Protein AF-A0A2S5W4U8-F1 (afdb_monomer)

Secondary structure (DSSP, 8-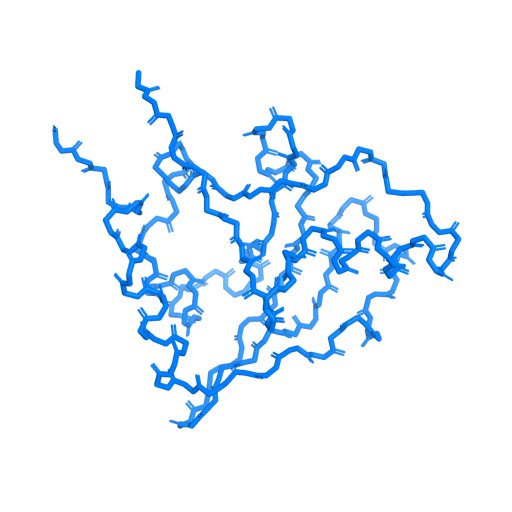state):
--PPPB--EETTEEHHHHHHHHHHHTT----S-EE-B-HHHHT---HHHHHSS-STTTT-EEEEEETTS-TTTS-EEEEEEE-SSEEEEEEEE-TT-TT---TTT--EEEEHHHHHHHHHHHGGGTS---

Structure (mmCIF, N/CA/C/O backbone):
data_AF-A0A2S5W4U8-F1
#
_entry.id   AF-A0A2S5W4U8-F1
#
loop_
_atom_site.group_PDB
_atom_site.id
_atom_site.type_symbol
_atom_site.label_atom_id
_atom_site.label_alt_id
_atom_site.label_comp_id
_atom_site.label_asym_id
_atom_site.label_entity_id
_atom_site.label_seq_id
_atom_site.pdbx_PDB_ins_code
_atom_site.Cartn_x
_atom_site.Cartn_y
_atom_site.Cartn_z
_atom_site.occupancy
_atom_site.B_iso_or_equiv
_atom_site.auth_seq_id
_atom_site.auth_comp_id
_atom_site.auth_asym_id
_atom_site.auth_atom_id
_atom_site.pdbx_PDB_model_num
ATOM 1 N N . MET A 1 1 ? 16.737 2.309 17.781 1.00 49.84 1 MET A N 1
ATOM 2 C CA . MET A 1 1 ? 15.306 2.083 17.493 1.00 49.84 1 MET A CA 1
ATOM 3 C C . MET A 1 1 ? 15.234 0.954 16.488 1.00 49.84 1 MET A C 1
ATOM 5 O O . MET A 1 1 ? 15.846 1.089 15.439 1.00 49.84 1 MET A O 1
ATOM 9 N N . ASN A 1 2 ? 14.569 -0.153 16.816 1.00 59.00 2 ASN A N 1
ATOM 10 C CA . ASN A 1 2 ? 14.270 -1.182 15.821 1.00 59.00 2 ASN A CA 1
ATOM 11 C C . ASN A 1 2 ? 13.067 -0.676 15.025 1.00 59.00 2 ASN A C 1
ATOM 13 O O . ASN A 1 2 ? 11.978 -0.559 15.584 1.00 59.00 2 ASN A O 1
ATOM 17 N N . ALA A 1 3 ? 13.284 -0.276 13.773 1.00 74.62 3 ALA A N 1
ATOM 18 C CA . ALA A 1 3 ? 12.191 0.100 12.888 1.00 74.62 3 ALA A CA 1
ATOM 19 C C . ALA A 1 3 ? 11.415 -1.169 12.511 1.00 74.62 3 ALA A C 1
ATOM 21 O O . ALA A 1 3 ? 12.024 -2.169 12.13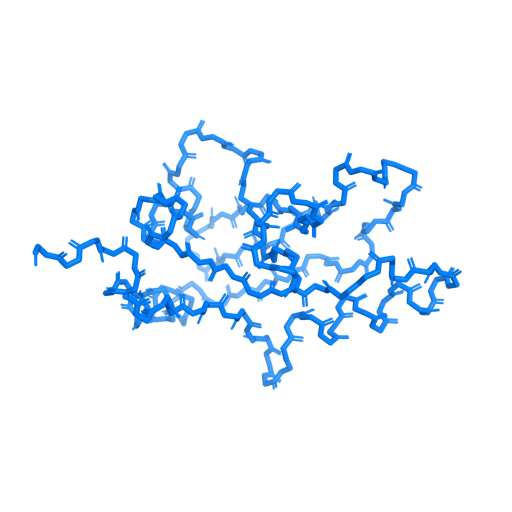7 1.00 74.62 3 ALA A O 1
ATOM 22 N N . MET A 1 4 ? 10.090 -1.134 12.654 1.00 87.88 4 MET A N 1
ATOM 23 C CA . MET A 1 4 ? 9.218 -2.240 12.261 1.00 87.88 4 MET A CA 1
ATOM 24 C C . MET A 1 4 ? 8.718 -1.998 10.842 1.00 87.88 4 MET A C 1
ATOM 26 O O . MET A 1 4 ? 8.202 -0.920 10.539 1.00 87.88 4 MET A O 1
ATOM 30 N N . GLU A 1 5 ? 8.890 -3.004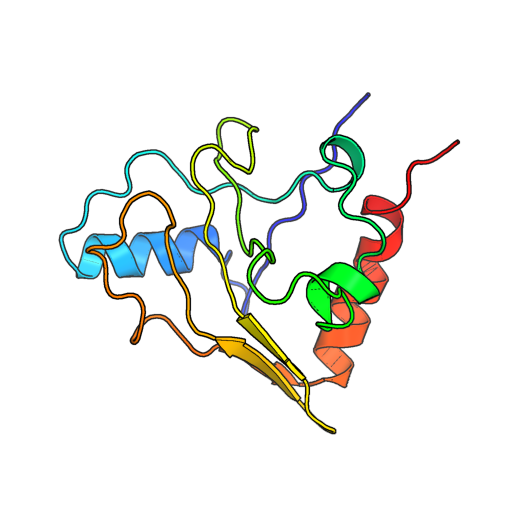 9.996 1.00 92.25 5 GLU A N 1
ATOM 31 C CA . GLU A 1 5 ? 8.415 -3.010 8.619 1.00 92.25 5 GLU A CA 1
ATOM 32 C C . GLU A 1 5 ? 7.000 -3.598 8.551 1.00 92.25 5 GLU A C 1
ATOM 34 O O . GLU A 1 5 ? 6.702 -4.613 9.184 1.0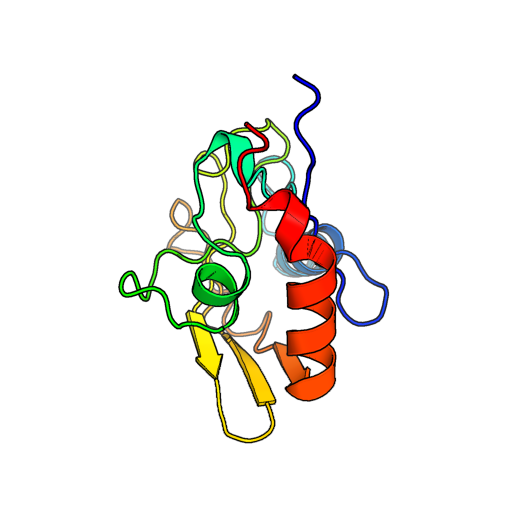0 92.25 5 GLU A O 1
ATOM 39 N N . VAL A 1 6 ? 6.128 -2.969 7.767 1.00 94.38 6 VAL A N 1
ATOM 40 C CA . VAL A 1 6 ? 4.780 -3.453 7.462 1.00 94.38 6 VAL A CA 1
ATOM 41 C C . VAL A 1 6 ? 4.728 -3.844 5.993 1.00 94.38 6 VAL A C 1
ATOM 43 O O . VAL A 1 6 ? 4.788 -2.984 5.114 1.00 94.38 6 VAL A O 1
ATOM 46 N N . LEU A 1 7 ? 4.589 -5.142 5.731 1.00 95.75 7 LEU A N 1
ATOM 47 C CA . LEU A 1 7 ? 4.506 -5.703 4.386 1.00 95.75 7 LEU A CA 1
ATOM 48 C C . LEU A 1 7 ? 3.104 -6.281 4.133 1.00 95.75 7 LEU A C 1
ATOM 50 O O . LEU A 1 7 ? 2.721 -7.239 4.808 1.00 95.75 7 LEU A O 1
ATOM 54 N N . PRO A 1 8 ? 2.336 -5.747 3.165 1.00 96.56 8 PRO A N 1
ATOM 55 C CA . PRO A 1 8 ? 1.048 -6.321 2.801 1.00 96.56 8 PRO A CA 1
ATOM 56 C C . PRO A 1 8 ? 1.155 -7.741 2.243 1.00 96.56 8 PRO A C 1
ATOM 58 O O . PRO A 1 8 ? 2.019 -8.041 1.414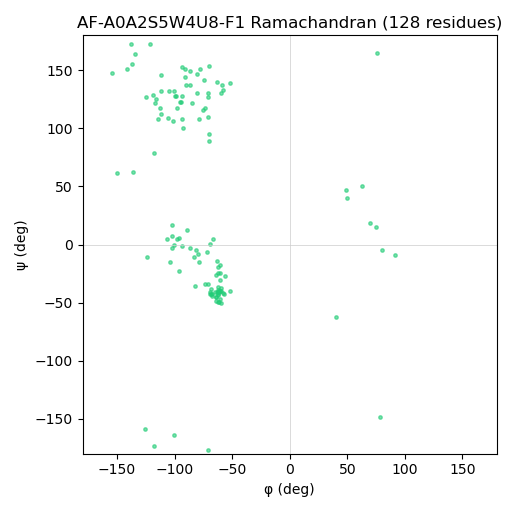 1.00 96.56 8 PRO A O 1
ATOM 61 N N . VAL A 1 9 ? 0.212 -8.591 2.647 1.00 97.75 9 VAL A N 1
ATOM 62 C CA . VAL A 1 9 ? 0.042 -9.960 2.152 1.00 97.75 9 VAL A CA 1
ATOM 63 C C . VAL A 1 9 ? -1.389 -10.112 1.644 1.00 97.75 9 VAL A C 1
ATOM 65 O O . VAL A 1 9 ? -2.334 -9.818 2.371 1.00 97.75 9 VAL A O 1
ATOM 68 N N . ILE A 1 10 ? -1.544 -10.574 0.404 1.00 97.50 10 ILE A N 1
ATOM 69 C CA . ILE A 1 10 ? -2.834 -10.817 -0.252 1.00 97.50 10 ILE A CA 1
ATOM 70 C C . ILE A 1 10 ? -2.919 -12.310 -0.553 1.00 97.50 10 ILE A C 1
ATOM 72 O O . ILE A 1 10 ? -2.034 -12.854 -1.209 1.00 97.50 10 ILE A O 1
ATOM 76 N N . ASP A 1 11 ? -3.944 -12.981 -0.025 1.00 96.31 11 ASP A N 1
ATOM 77 C CA . ASP A 1 11 ? -4.164 -14.426 -0.194 1.00 96.31 11 ASP A CA 1
ATOM 78 C C . ASP A 1 11 ? -2.914 -15.280 0.104 1.00 96.31 11 ASP A C 1
ATOM 80 O O . ASP A 1 11 ? -2.578 -16.231 -0.600 1.00 96.31 11 ASP A O 1
ATOM 84 N N . GLY A 1 12 ? -2.176 -14.902 1.153 1.00 96.94 12 GLY A N 1
ATOM 85 C CA . GLY A 1 12 ? -0.938 -15.569 1.576 1.00 96.94 12 GLY A CA 1
ATOM 86 C C . GLY A 1 12 ? 0.314 -15.196 0.772 1.00 96.94 12 GLY A C 1
ATOM 87 O O . GLY A 1 12 ? 1.411 -15.607 1.144 1.00 96.94 12 GLY A O 1
ATOM 88 N N . SER A 1 13 ? 0.184 -14.389 -0.283 1.00 97.88 13 SER A N 1
ATOM 89 C CA . SER A 1 13 ? 1.303 -13.917 -1.102 1.00 97.88 13 SER A CA 1
ATOM 90 C C . SER A 1 13 ? 1.718 -12.492 -0.717 1.00 97.88 13 SER A C 1
ATOM 92 O O . SER A 1 13 ? 0.872 -11.596 -0.706 1.00 97.88 13 SER A O 1
ATOM 94 N N . PRO A 1 14 ? 3.005 -12.231 -0.425 1.00 97.38 14 PRO A N 1
ATOM 95 C CA . PRO A 1 14 ? 3.490 -10.870 -0.222 1.00 97.38 14 PRO A CA 1
ATOM 96 C C . PRO A 1 14 ? 3.251 -10.011 -1.464 1.00 97.38 14 PRO A C 1
ATOM 98 O O . PRO A 1 14 ? 3.530 -10.445 -2.585 1.00 97.38 14 PRO A O 1
ATOM 101 N N . LEU A 1 15 ? 2.794 -8.771 -1.282 1.00 96.88 15 LEU A N 1
ATOM 102 C CA . LEU A 1 15 ? 2.533 -7.871 -2.408 1.00 96.88 15 LEU A CA 1
ATOM 103 C C . LEU A 1 15 ? 3.800 -7.600 -3.238 1.00 96.88 15 LEU A C 1
ATOM 105 O O . LEU A 1 15 ? 3.704 -7.453 -4.454 1.00 96.88 15 LEU A O 1
ATOM 109 N N . THR A 1 16 ? 4.982 -7.613 -2.611 1.00 95.94 16 THR A N 1
ATOM 110 C CA . THR A 1 16 ? 6.288 -7.517 -3.289 1.00 95.94 16 THR A CA 1
ATOM 111 C C . THR A 1 16 ? 6.481 -8.626 -4.323 1.00 95.94 16 THR A C 1
ATOM 113 O O . THR A 1 16 ? 6.910 -8.357 -5.444 1.00 95.94 16 THR A O 1
ATOM 116 N N . ALA A 1 17 ? 6.105 -9.864 -3.994 1.00 95.56 17 ALA A N 1
ATOM 117 C CA . ALA A 1 17 ? 6.181 -10.992 -4.917 1.00 95.56 17 ALA A CA 1
ATOM 118 C C . ALA A 1 17 ? 5.163 -10.859 -6.060 1.00 95.56 17 ALA A C 1
ATOM 120 O O . ALA A 1 17 ? 5.503 -11.111 -7.216 1.00 95.56 17 ALA A O 1
ATOM 121 N N . LEU A 1 18 ? 3.940 -10.411 -5.751 1.00 97.12 18 LEU A N 1
ATOM 122 C CA . LEU A 1 18 ? 2.885 -10.199 -6.745 1.00 97.12 18 LEU A CA 1
ATOM 123 C C . LEU A 1 18 ? 3.290 -9.145 -7.784 1.00 97.12 18 LEU A C 1
ATOM 125 O O . LEU A 1 18 ? 3.202 -9.405 -8.985 1.00 97.12 18 LEU A O 1
ATOM 129 N N . VAL A 1 19 ? 3.768 -7.976 -7.342 1.00 95.50 19 VAL A N 1
ATOM 130 C CA . VAL A 1 19 ? 4.174 -6.905 -8.266 1.00 95.50 19 VAL A CA 1
ATOM 131 C C . VAL A 1 19 ? 5.422 -7.294 -9.056 1.00 95.50 19 VAL A C 1
ATOM 133 O O . VAL A 1 19 ? 5.469 -7.060 -10.259 1.00 95.50 19 VAL A O 1
ATOM 136 N N . THR A 1 20 ? 6.385 -7.982 -8.432 1.00 94.31 20 THR A N 1
ATOM 137 C CA . THR A 1 20 ? 7.589 -8.462 -9.129 1.00 94.31 20 THR A CA 1
ATOM 138 C C . THR A 1 20 ? 7.221 -9.425 -10.255 1.00 94.31 20 THR A C 1
ATOM 140 O O . THR A 1 20 ? 7.687 -9.270 -11.382 1.00 94.31 20 THR A O 1
ATOM 143 N N . ALA A 1 21 ? 6.344 -10.398 -9.987 1.00 95.00 21 ALA A N 1
ATOM 144 C CA . ALA A 1 21 ? 5.884 -11.336 -11.006 1.00 95.00 21 ALA A CA 1
ATOM 145 C C . ALA A 1 21 ? 5.144 -10.625 -12.153 1.00 95.00 21 ALA A C 1
ATOM 147 O O . ALA A 1 21 ? 5.352 -10.958 -13.321 1.00 95.00 21 ALA A O 1
ATOM 148 N N . PHE A 1 22 ? 4.319 -9.623 -11.832 1.00 95.62 22 PHE A N 1
ATOM 149 C CA . PHE A 1 22 ? 3.620 -8.813 -12.828 1.00 95.62 22 PHE A CA 1
ATOM 150 C C . PHE A 1 22 ? 4.585 -8.031 -13.731 1.00 95.62 22 PHE A C 1
ATOM 152 O O . PHE A 1 22 ? 4.462 -8.090 -14.956 1.00 95.62 22 PHE A O 1
ATOM 159 N N . GLU A 1 23 ? 5.559 -7.328 -13.149 1.00 94.62 23 GLU A N 1
ATOM 160 C CA . GLU A 1 23 ? 6.535 -6.535 -13.903 1.00 94.62 23 GLU A CA 1
ATOM 161 C C . GLU A 1 23 ? 7.423 -7.414 -14.789 1.00 94.62 23 GLU A C 1
ATOM 163 O O . GLU A 1 23 ? 7.571 -7.139 -15.981 1.00 94.62 23 GLU A O 1
ATOM 168 N N . VAL A 1 24 ? 7.932 -8.525 -14.250 1.00 94.00 24 VAL A N 1
ATOM 169 C CA . VAL A 1 24 ? 8.727 -9.493 -15.021 1.00 94.00 24 VAL A CA 1
ATOM 170 C C . VAL A 1 24 ? 7.906 -10.086 -16.167 1.00 94.00 24 VAL A C 1
ATOM 172 O O . VAL A 1 24 ? 8.403 -10.190 -17.288 1.00 94.00 24 VAL A O 1
ATOM 175 N N . GLY A 1 25 ? 6.630 -10.411 -15.934 1.00 95.50 25 GLY A N 1
ATOM 176 C CA . GLY A 1 25 ? 5.717 -10.897 -16.974 1.00 95.50 25 GLY A CA 1
ATOM 177 C C . GLY A 1 25 ? 5.468 -9.890 -18.104 1.00 95.50 25 GLY A C 1
ATOM 178 O O . GLY A 1 25 ? 5.163 -10.285 -19.228 1.00 95.50 25 GLY A O 1
ATOM 179 N N . ARG A 1 26 ? 5.647 -8.591 -17.837 1.00 94.38 26 ARG A N 1
ATOM 180 C CA . ARG A 1 26 ? 5.598 -7.501 -18.828 1.00 94.38 26 ARG A CA 1
ATOM 181 C C . ARG A 1 26 ? 6.947 -7.255 -19.519 1.00 94.38 26 ARG A C 1
ATOM 183 O O . ARG A 1 26 ? 7.024 -6.399 -20.399 1.00 94.38 26 ARG A O 1
ATOM 190 N N . GLY A 1 27 ? 8.003 -7.974 -19.132 1.00 93.81 27 GLY A N 1
ATOM 191 C CA . GLY A 1 27 ? 9.375 -7.718 -19.573 1.00 93.81 27 GLY A CA 1
ATOM 192 C C . GLY A 1 27 ? 9.960 -6.427 -18.996 1.00 93.81 27 GLY A C 1
ATOM 193 O O . GLY A 1 27 ? 10.915 -5.881 -19.548 1.00 93.81 27 GLY A O 1
ATOM 194 N N . TRP A 1 28 ? 9.372 -5.902 -17.919 1.00 91.88 28 TRP A N 1
ATOM 195 C CA . TRP A 1 28 ? 9.892 -4.735 -17.226 1.00 91.88 28 TRP A CA 1
ATOM 196 C C . TRP A 1 28 ? 10.923 -5.157 -16.195 1.00 91.88 28 TRP A C 1
ATOM 198 O O . TRP A 1 28 ? 10.728 -6.116 -15.456 1.00 91.88 28 TRP A O 1
ATOM 208 N N . ASP A 1 29 ? 12.009 -4.398 -16.137 1.00 83.00 29 ASP A N 1
ATOM 209 C CA . ASP A 1 29 ? 13.020 -4.553 -15.101 1.00 83.00 29 ASP A CA 1
ATOM 210 C C . ASP A 1 29 ? 12.486 -4.011 -13.760 1.00 83.00 29 ASP A C 1
ATOM 212 O O . ASP A 1 29 ? 12.180 -2.810 -13.682 1.00 83.00 29 ASP A O 1
ATOM 216 N N . PRO A 1 30 ? 12.340 -4.835 -12.712 1.00 67.69 30 PRO A N 1
ATOM 217 C CA . PRO A 1 30 ? 12.097 -4.342 -11.364 1.00 67.69 30 PRO A CA 1
ATOM 218 C C . PRO A 1 30 ? 13.395 -3.675 -10.890 1.00 67.69 30 PRO A C 1
ATOM 220 O O . PRO A 1 30 ? 14.315 -4.320 -10.396 1.00 67.69 30 PRO A O 1
ATOM 223 N N . ALA A 1 31 ? 13.535 -2.377 -11.167 1.00 60.59 31 ALA A N 1
ATOM 224 C CA . ALA A 1 31 ? 14.745 -1.630 -10.848 1.00 60.59 31 ALA A CA 1
ATOM 225 C C . ALA A 1 31 ? 14.860 -1.466 -9.323 1.00 60.59 31 ALA A C 1
ATOM 227 O O . ALA A 1 31 ? 14.273 -0.551 -8.750 1.00 60.59 31 ALA A O 1
ATOM 228 N N . GLY A 1 32 ? 15.613 -2.372 -8.694 1.00 68.88 32 GLY A N 1
ATOM 229 C CA . GLY A 1 32 ? 15.594 -2.575 -7.244 1.00 68.88 32 GLY A CA 1
ATOM 230 C C . GLY A 1 32 ? 14.347 -3.341 -6.789 1.00 68.88 32 GLY A C 1
ATOM 231 O O . GLY A 1 32 ? 13.378 -3.495 -7.534 1.00 68.88 32 GLY A O 1
ATOM 232 N N . GLY A 1 33 ? 14.369 -3.852 -5.564 1.00 84.00 33 GLY A N 1
ATOM 233 C CA . GLY A 1 33 ? 13.228 -4.540 -4.974 1.00 84.00 33 GLY A CA 1
ATOM 234 C C . GLY A 1 33 ? 12.252 -3.596 -4.278 1.00 84.00 33 GLY A C 1
ATOM 235 O O . GLY A 1 33 ? 12.611 -2.559 -3.708 1.00 84.00 33 GLY A O 1
ATOM 236 N N . TYR A 1 34 ? 10.984 -3.991 -4.290 1.00 92.19 34 TYR A N 1
ATOM 237 C CA . TYR A 1 34 ? 9.994 -3.396 -3.407 1.00 92.19 34 TYR A CA 1
ATOM 238 C C . TYR A 1 34 ? 10.184 -3.898 -1.973 1.00 92.19 34 TYR A C 1
ATOM 240 O O . TYR A 1 34 ? 10.429 -5.083 -1.747 1.00 92.19 34 TYR A O 1
ATOM 248 N N . GLY A 1 35 ? 9.995 -2.996 -1.014 1.00 92.81 35 GLY A N 1
ATOM 249 C CA . GLY A 1 35 ? 9.975 -3.277 0.418 1.00 92.81 35 GLY A CA 1
ATOM 250 C C . GLY A 1 35 ? 8.649 -2.873 1.057 1.00 92.81 35 GLY A C 1
ATOM 251 O O . GLY A 1 35 ? 7.790 -2.246 0.430 1.00 92.81 35 GLY A O 1
ATOM 252 N N . GLY A 1 36 ? 8.472 -3.229 2.321 1.00 93.31 36 GLY A N 1
ATOM 2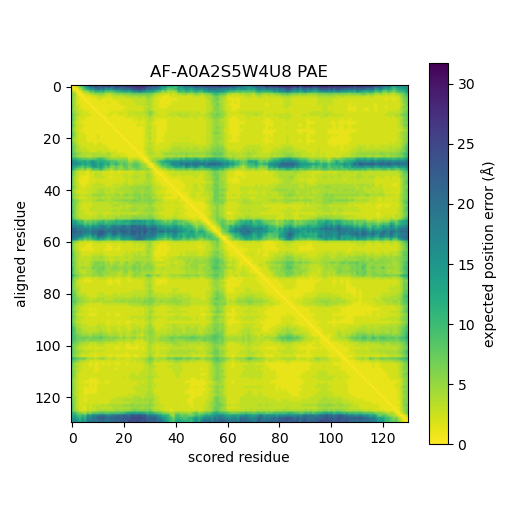53 C CA . GLY A 1 36 ? 7.360 -2.770 3.138 1.00 93.31 36 GLY A CA 1
ATOM 254 C C . GLY A 1 36 ? 7.468 -1.291 3.517 1.00 93.31 36 GLY A C 1
ATOM 255 O O . GLY A 1 36 ? 8.355 -0.547 3.094 1.00 93.31 36 GLY A O 1
ATOM 256 N N . LEU A 1 37 ? 6.507 -0.849 4.319 1.00 92.88 37 LEU A N 1
ATOM 257 C CA . LEU A 1 37 ? 6.459 0.503 4.864 1.00 92.88 37 LEU A CA 1
ATOM 258 C C . LEU A 1 37 ? 7.108 0.538 6.244 1.00 92.88 37 LEU A C 1
ATOM 260 O O . LEU A 1 37 ? 7.043 -0.438 6.985 1.00 92.88 37 LEU A O 1
ATOM 264 N N . PHE A 1 38 ? 7.641 1.696 6.630 1.00 92.12 38 PHE A N 1
ATOM 265 C CA 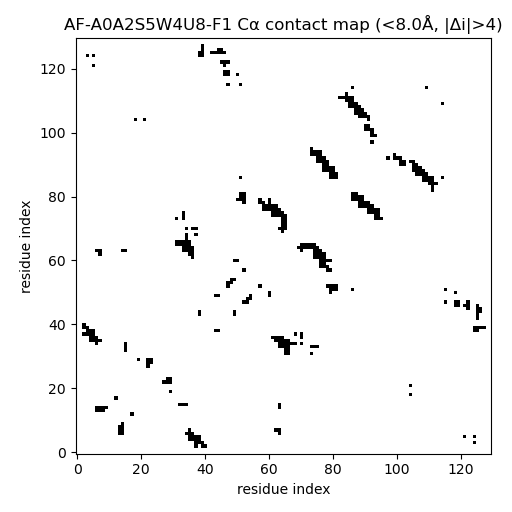. PHE A 1 38 ? 8.179 1.939 7.972 1.00 92.12 38 PHE A CA 1
ATOM 266 C C . PHE A 1 38 ? 7.382 3.066 8.650 1.00 92.12 38 PHE A C 1
ATOM 268 O O . PHE A 1 38 ? 7.826 4.219 8.666 1.00 92.12 38 PHE A O 1
ATOM 275 N N . PRO A 1 39 ? 6.181 2.784 9.194 1.00 89.62 39 PRO A N 1
ATOM 276 C CA . PRO A 1 39 ? 5.213 3.830 9.518 1.00 89.62 39 PRO A CA 1
ATOM 277 C C . PRO A 1 39 ? 5.695 4.833 10.569 1.00 89.62 39 PRO A C 1
ATOM 279 O O . PRO A 1 39 ? 5.470 6.034 10.418 1.00 89.62 39 PRO A O 1
ATOM 282 N N . THR A 1 40 ? 6.409 4.369 11.599 1.00 87.94 40 THR A N 1
ATOM 283 C CA . THR A 1 40 ? 6.970 5.239 12.647 1.00 87.94 40 THR A CA 1
ATOM 284 C C . THR A 1 40 ? 8.134 6.097 12.162 1.00 87.94 40 THR A C 1
ATOM 286 O O . THR A 1 40 ? 8.280 7.229 12.623 1.00 87.94 40 THR A O 1
ATOM 289 N N . VAL A 1 41 ? 8.949 5.586 11.232 1.00 87.88 41 VAL A N 1
ATOM 290 C CA . VAL A 1 41 ? 10.112 6.298 10.676 1.00 87.88 41 VAL A CA 1
ATOM 291 C C . VAL A 1 41 ? 9.652 7.485 9.836 1.00 87.88 41 VAL A C 1
ATOM 293 O O . VAL A 1 41 ? 10.195 8.580 9.966 1.00 87.88 41 VAL A O 1
ATOM 296 N N . PHE A 1 42 ? 8.615 7.282 9.024 1.00 86.88 42 PHE A N 1
ATOM 297 C CA . PHE A 1 42 ? 8.117 8.290 8.089 1.00 86.88 42 PHE A CA 1
ATOM 298 C C . PHE A 1 42 ? 6.876 9.045 8.579 1.00 86.88 42 PHE A C 1
ATOM 300 O O . PHE A 1 42 ? 6.395 9.939 7.887 1.00 86.88 42 PHE A O 1
ATOM 307 N N . GLY A 1 43 ? 6.367 8.720 9.771 1.00 86.94 43 GLY A N 1
ATOM 308 C CA . GLY A 1 43 ? 5.249 9.427 10.393 1.00 86.94 43 GLY A CA 1
ATOM 309 C C . GLY A 1 43 ? 3.957 9.336 9.583 1.00 86.94 43 GLY A C 1
ATOM 310 O O . GLY A 1 43 ? 3.322 10.357 9.337 1.00 86.94 43 GLY A O 1
ATOM 311 N N . LEU A 1 44 ? 3.562 8.123 9.181 1.00 86.31 44 LEU A N 1
ATOM 312 C CA . LEU A 1 44 ? 2.401 7.887 8.307 1.00 86.31 44 LEU A CA 1
ATOM 313 C C . LEU A 1 44 ? 1.027 8.176 8.949 1.00 86.31 44 LEU A C 1
ATOM 315 O O . LEU A 1 44 ? -0.001 8.017 8.294 1.00 86.31 44 LEU A O 1
ATOM 319 N N . GLY A 1 45 ? 0.992 8.617 10.208 1.00 87.00 45 GLY A N 1
ATOM 320 C CA . GLY A 1 45 ? -0.245 8.859 10.948 1.00 87.00 45 GLY A CA 1
ATOM 321 C C . GLY A 1 45 ? -0.847 7.559 11.471 1.00 87.00 45 GLY A C 1
ATOM 322 O O . GLY A 1 45 ? -0.110 6.640 11.808 1.00 87.00 45 GLY A O 1
ATOM 323 N N . SER A 1 46 ? -2.175 7.478 11.574 1.00 90.00 46 SER A N 1
ATOM 324 C CA . SER A 1 46 ? -2.848 6.251 12.011 1.00 90.00 46 SER A CA 1
ATOM 325 C C . SER A 1 46 ? -2.968 5.244 10.866 1.00 90.00 46 SER A C 1
ATOM 327 O O . SER A 1 46 ? -3.180 5.616 9.711 1.00 90.00 46 SER A O 1
ATOM 329 N N . ALA A 1 47 ? -2.896 3.951 11.195 1.00 91.19 47 ALA A N 1
ATOM 330 C CA . ALA A 1 47 ? -3.084 2.883 10.213 1.00 91.19 47 ALA A CA 1
ATOM 331 C C . ALA A 1 47 ? -4.456 2.982 9.525 1.00 91.19 47 ALA A C 1
ATOM 333 O O . ALA A 1 47 ? -4.542 2.852 8.308 1.00 91.19 47 ALA A O 1
ATOM 334 N N . ALA A 1 48 ? -5.509 3.279 10.298 1.00 90.12 48 ALA A N 1
ATOM 335 C CA . ALA A 1 48 ? -6.863 3.476 9.787 1.00 90.12 48 ALA A CA 1
ATOM 336 C C . ALA A 1 48 ? -6.928 4.622 8.770 1.00 90.12 48 ALA A C 1
ATOM 338 O O . ALA A 1 48 ? -7.379 4.407 7.648 1.00 90.12 48 ALA A O 1
ATOM 339 N N . ALA A 1 49 ? -6.391 5.801 9.105 1.00 86.81 49 ALA A N 1
ATOM 340 C CA . ALA A 1 49 ? -6.428 6.928 8.181 1.00 86.81 49 ALA A CA 1
ATOM 341 C C . ALA A 1 49 ? -5.662 6.627 6.889 1.00 86.81 49 ALA A C 1
ATOM 343 O O . ALA A 1 49 ? -6.133 6.955 5.801 1.00 86.81 49 ALA A O 1
ATOM 344 N N . TYR A 1 50 ? -4.507 5.970 7.008 1.00 88.56 50 TYR A N 1
ATOM 345 C CA . TYR A 1 50 ? -3.653 5.637 5.874 1.00 88.56 50 TYR A CA 1
ATOM 346 C C . TYR A 1 50 ? -4.290 4.605 4.929 1.00 88.56 50 TYR A C 1
ATOM 348 O O . TYR A 1 50 ? -4.262 4.785 3.713 1.00 88.56 50 TYR A O 1
ATOM 356 N N . TRP A 1 51 ? -4.886 3.543 5.476 1.00 89.94 51 TRP A N 1
ATOM 357 C CA . TRP A 1 51 ? -5.305 2.367 4.707 1.00 89.94 51 TRP A CA 1
ATOM 358 C C . TRP A 1 51 ? -6.807 2.257 4.438 1.00 89.94 51 TRP A C 1
ATOM 360 O O . TRP A 1 51 ? -7.192 1.511 3.545 1.00 89.94 51 TRP A O 1
ATOM 370 N N . LEU A 1 52 ? -7.661 3.008 5.140 1.00 86.88 52 LEU A N 1
ATOM 371 C CA . LEU A 1 52 ? -9.109 3.055 4.868 1.00 86.88 52 LEU A CA 1
ATOM 372 C C . LEU A 1 52 ? -9.519 4.242 3.984 1.00 86.88 52 LEU A C 1
ATOM 374 O O . LEU A 1 52 ? -10.707 4.451 3.737 1.00 86.88 52 LEU A O 1
ATOM 378 N N . GLY A 1 53 ? -8.544 5.005 3.477 1.00 71.62 53 GLY A N 1
ATOM 379 C CA . GLY A 1 53 ? -8.790 6.140 2.586 1.00 71.62 53 GLY A CA 1
ATOM 380 C C . GLY A 1 53 ? -9.335 7.383 3.297 1.00 71.62 53 GLY A C 1
ATOM 381 O O . GLY A 1 53 ? -9.825 8.295 2.639 1.00 71.62 53 GLY A O 1
ATOM 382 N N . GLU A 1 54 ? -9.243 7.449 4.629 1.00 73.38 54 GLU A N 1
ATOM 383 C CA . GLU A 1 54 ? -9.664 8.628 5.402 1.00 73.38 54 GLU A CA 1
ATOM 384 C C . GLU A 1 54 ? -8.607 9.747 5.370 1.00 73.38 54 GLU A C 1
ATOM 386 O O . GLU A 1 54 ? -8.855 10.868 5.821 1.00 73.38 54 GLU A O 1
ATOM 391 N N . HIS A 1 55 ? -7.417 9.471 4.826 1.00 62.69 55 HIS A N 1
ATOM 392 C CA . HIS A 1 55 ? -6.377 10.474 4.667 1.00 62.69 55 HIS A CA 1
ATOM 393 C C . HIS A 1 55 ? -6.762 11.488 3.570 1.00 62.69 55 HIS A C 1
ATOM 395 O O . HIS A 1 55 ? -6.955 11.102 2.415 1.00 62.69 55 HIS A O 1
ATOM 401 N N . PRO A 1 56 ? -6.741 12.808 3.842 1.00 51.16 56 PRO A N 1
ATOM 402 C CA . PRO A 1 56 ? -7.075 13.850 2.859 1.00 51.16 56 PRO A CA 1
ATOM 403 C C . PRO A 1 56 ? -6.077 13.964 1.692 1.00 51.16 56 PRO A C 1
ATOM 405 O O . PRO A 1 56 ? -6.179 14.871 0.873 1.00 51.16 56 PRO A O 1
ATOM 408 N N . ALA A 1 57 ? -5.089 13.070 1.617 1.00 53.38 57 ALA A N 1
ATOM 409 C CA . ALA A 1 57 ? -4.001 13.122 0.651 1.00 53.38 57 ALA A CA 1
ATOM 410 C C . ALA A 1 57 ? -4.170 12.142 -0.522 1.00 53.38 57 ALA A C 1
ATOM 412 O O . ALA A 1 57 ? -3.161 11.882 -1.164 1.00 53.38 57 ALA A O 1
ATOM 413 N N . GLY A 1 58 ? -5.386 11.607 -0.743 1.00 57.34 58 GLY A N 1
ATOM 414 C CA . GLY A 1 58 ? -5.931 10.947 -1.950 1.00 57.34 58 GLY A CA 1
ATOM 415 C C . GLY A 1 58 ? -5.021 10.006 -2.751 1.00 57.34 58 GLY A C 1
ATOM 416 O O . GLY A 1 58 ? -5.292 8.822 -2.894 1.00 57.34 58 GLY A O 1
ATOM 417 N N . ASP A 1 59 ? -3.946 10.549 -3.293 1.00 55.84 59 ASP A N 1
ATOM 418 C CA . ASP A 1 59 ? -3.000 9.982 -4.236 1.00 55.84 59 ASP A CA 1
ATOM 419 C C . ASP A 1 59 ? -1.622 9.629 -3.615 1.00 55.84 59 ASP A C 1
ATOM 421 O O . ASP A 1 59 ? -0.710 9.192 -4.322 1.00 55.84 59 ASP A O 1
ATOM 425 N N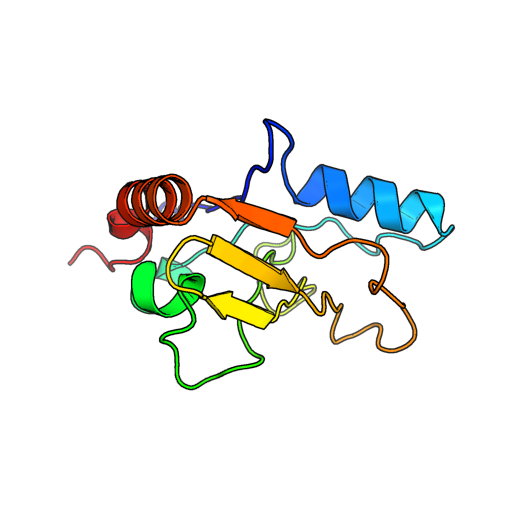 . ARG A 1 60 ? -1.456 9.772 -2.291 1.00 66.44 60 ARG A N 1
ATOM 426 C CA . ARG A 1 60 ? -0.194 9.522 -1.554 1.00 66.44 60 ARG A CA 1
ATOM 427 C C . ARG A 1 60 ? -0.121 8.198 -0.785 1.00 66.44 60 ARG A C 1
ATOM 429 O O . ARG A 1 60 ? 0.839 7.994 -0.043 1.00 66.44 60 ARG A O 1
ATOM 436 N N . VAL A 1 61 ? -1.100 7.308 -0.929 1.00 89.38 61 VAL A N 1
ATOM 437 C CA . VAL A 1 61 ? -1.042 5.998 -0.265 1.00 89.38 61 VAL A CA 1
ATOM 438 C C . VAL A 1 61 ? -0.050 5.115 -1.016 1.00 89.38 61 VAL A C 1
ATOM 440 O O . VAL A 1 61 ? -0.235 4.802 -2.194 1.00 89.38 61 VAL A O 1
ATOM 443 N N . PHE A 1 62 ? 1.032 4.738 -0.345 1.00 92.56 62 PHE A N 1
ATOM 444 C CA . PHE A 1 62 ? 2.002 3.781 -0.852 1.00 92.56 62 PHE A CA 1
ATOM 445 C C . PHE A 1 62 ? 1.629 2.407 -0.330 1.00 92.56 62 PHE A C 1
ATOM 447 O O . PHE A 1 62 ? 1.539 2.193 0.872 1.00 92.56 62 PHE A O 1
ATOM 454 N N . ALA A 1 63 ? 1.412 1.478 -1.253 1.00 94.12 63 ALA A N 1
ATOM 455 C CA . ALA A 1 63 ? 1.239 0.081 -0.922 1.00 94.12 63 ALA A CA 1
ATOM 456 C C . ALA A 1 63 ? 2.570 -0.576 -0.521 1.00 94.12 63 ALA A C 1
ATOM 458 O O . ALA A 1 63 ? 2.592 -1.456 0.335 1.00 94.12 63 ALA A O 1
ATOM 459 N N . LEU A 1 64 ? 3.669 -0.134 -1.144 1.00 94.94 64 LEU A N 1
ATOM 460 C CA . LEU A 1 64 ? 5.040 -0.586 -0.899 1.00 94.94 64 LEU A CA 1
ATOM 461 C C . LEU A 1 64 ? 6.012 0.594 -0.973 1.00 94.94 64 LEU A C 1
ATOM 463 O O . LEU A 1 64 ? 5.772 1.552 -1.714 1.00 94.94 64 LEU A O 1
ATOM 467 N N . GLY A 1 65 ? 7.112 0.489 -0.231 1.00 92.69 65 GLY A N 1
ATOM 468 C CA . GLY A 1 65 ? 8.288 1.347 -0.347 1.00 92.69 65 GLY A CA 1
ATOM 469 C C . GLY A 1 65 ? 9.411 0.667 -1.135 1.00 92.69 65 GLY A C 1
ATOM 470 O O . GLY A 1 65 ? 9.198 -0.340 -1.812 1.00 92.69 65 GLY A O 1
ATOM 471 N N . CYS A 1 66 ? 10.627 1.200 -1.015 1.00 91.00 66 CYS A N 1
ATOM 472 C CA . CYS A 1 66 ? 11.832 0.563 -1.545 1.00 91.00 66 CYS A CA 1
ATOM 473 C C . CYS A 1 66 ? 12.473 -0.351 -0.495 1.00 91.00 66 CYS A C 1
ATOM 475 O O . CYS A 1 66 ? 12.537 0.006 0.683 1.00 91.00 66 CYS A O 1
ATOM 477 N N . GLU A 1 67 ? 13.037 -1.479 -0.924 1.00 89.88 67 GLU A N 1
ATOM 478 C CA . GLU A 1 67 ? 13.806 -2.377 -0.049 1.00 89.88 67 GLU A CA 1
ATOM 479 C C . GLU A 1 67 ? 15.043 -1.706 0.580 1.00 89.88 67 GLU A C 1
ATOM 481 O O . GLU A 1 67 ? 15.572 -2.181 1.581 1.00 89.88 67 GLU A O 1
ATOM 486 N N . CYS A 1 68 ? 15.496 -0.567 0.035 1.00 88.38 68 CYS A N 1
ATOM 487 C CA . CYS A 1 68 ? 16.597 0.212 0.605 1.00 88.38 68 CYS A CA 1
ATOM 488 C C . CYS A 1 68 ? 16.228 0.942 1.912 1.00 88.38 68 CYS A C 1
ATOM 490 O O . CYS A 1 68 ? 17.098 1.549 2.537 1.00 88.38 68 CYS A O 1
ATOM 492 N N . GLY A 1 69 ? 14.950 0.909 2.312 1.00 83.88 69 GLY A N 1
ATOM 493 C CA . GLY A 1 69 ? 14.433 1.538 3.527 1.00 83.88 69 GLY A CA 1
ATOM 494 C C . GLY A 1 69 ? 13.914 2.966 3.338 1.00 83.88 69 GLY A C 1
ATOM 495 O O . GLY A 1 69 ? 13.275 3.497 4.243 1.00 83.88 69 GLY A O 1
ATOM 496 N N . GLU A 1 70 ? 14.129 3.584 2.171 1.00 87.94 70 GLU A N 1
ATOM 497 C CA . GLU A 1 70 ? 13.524 4.871 1.805 1.00 87.94 70 GLU A CA 1
ATOM 498 C C . GLU A 1 70 ? 12.229 4.640 1.017 1.00 87.94 70 GLU A C 1
ATOM 500 O O . GLU A 1 70 ? 12.253 4.235 -0.148 1.00 87.94 70 GLU A O 1
ATOM 505 N N . MET A 1 71 ? 11.077 4.909 1.638 1.00 85.25 71 MET A N 1
ATOM 506 C CA . MET A 1 71 ? 9.774 4.642 1.022 1.00 85.25 71 MET A CA 1
ATOM 507 C C . MET A 1 71 ? 9.576 5.411 -0.283 1.00 85.25 71 MET A C 1
ATOM 509 O O . MET A 1 71 ? 9.035 4.860 -1.237 1.00 85.25 71 MET A O 1
ATOM 513 N N . ALA A 1 72 ? 10.021 6.669 -0.345 1.00 85.38 72 ALA A N 1
ATOM 514 C CA . ALA A 1 72 ? 9.839 7.502 -1.525 1.00 85.38 72 ALA A CA 1
ATOM 515 C C . ALA A 1 72 ? 10.877 7.224 -2.620 1.00 85.38 72 ALA A C 1
ATOM 517 O O . ALA A 1 72 ? 10.759 7.790 -3.695 1.00 85.38 72 ALA A O 1
ATOM 518 N N . CYS A 1 73 ? 11.878 6.367 -2.399 1.00 88.25 73 CYS A N 1
ATOM 519 C CA . CYS A 1 73 ? 12.885 6.062 -3.417 1.00 88.25 73 CYS A CA 1
ATOM 520 C C . CYS A 1 73 ? 12.280 5.268 -4.581 1.00 88.25 73 CYS A C 1
ATOM 522 O O . CYS A 1 73 ? 12.558 5.566 -5.742 1.00 88.25 73 CYS A O 1
ATOM 524 N N . TRP A 1 74 ? 11.434 4.283 -4.266 1.00 87.81 74 TRP A N 1
ATOM 525 C CA . TRP A 1 74 ? 10.827 3.390 -5.253 1.00 87.81 74 TRP A CA 1
ATOM 526 C C . TRP A 1 74 ? 9.436 2.886 -4.817 1.00 87.81 74 TRP A C 1
ATOM 528 O O . TRP A 1 74 ? 9.244 1.688 -4.615 1.00 87.81 74 TRP A O 1
ATOM 538 N N . PRO A 1 75 ? 8.446 3.778 -4.622 1.00 91.94 75 PRO A N 1
ATOM 539 C CA . PRO A 1 75 ? 7.157 3.382 -4.078 1.00 91.94 75 PRO A CA 1
ATOM 540 C C . PRO A 1 75 ? 6.266 2.709 -5.124 1.00 91.94 75 PRO A C 1
ATOM 542 O O . PRO A 1 75 ? 6.293 3.047 -6.312 1.00 91.94 75 PRO A O 1
ATOM 545 N N . LEU A 1 76 ? 5.391 1.825 -4.649 1.00 94.00 76 LEU A N 1
ATOM 546 C CA . LEU A 1 76 ? 4.198 1.399 -5.376 1.00 94.00 76 LEU A CA 1
ATOM 547 C C . LEU A 1 76 ? 3.004 2.148 -4.790 1.00 94.00 76 LEU A C 1
ATOM 549 O O . LEU A 1 76 ? 2.583 1.850 -3.677 1.00 94.00 76 LEU A O 1
ATOM 553 N N . ALA A 1 77 ? 2.472 3.133 -5.504 1.00 93.38 77 ALA A N 1
ATOM 554 C CA . ALA A 1 77 ? 1.336 3.920 -5.036 1.00 93.38 77 ALA A CA 1
ATOM 555 C C . ALA A 1 77 ? 0.003 3.313 -5.486 1.00 93.38 77 ALA A C 1
ATOM 557 O O . ALA A 1 77 ? -0.074 2.692 -6.548 1.00 93.38 77 ALA A O 1
ATOM 558 N N . ILE A 1 78 ? -1.038 3.535 -4.686 1.00 93.38 78 ILE A N 1
ATOM 559 C CA . ILE A 1 78 ? -2.410 3.086 -4.933 1.00 93.38 78 ILE A CA 1
ATOM 560 C C . ILE A 1 78 ? -3.412 4.206 -4.654 1.00 93.38 78 ILE A C 1
ATOM 562 O O . ILE A 1 78 ? -3.113 5.186 -3.973 1.00 93.38 78 ILE A O 1
ATOM 566 N N . GLU A 1 79 ? -4.627 4.016 -5.147 1.00 91.38 79 GLU A N 1
ATOM 567 C CA . GLU A 1 79 ? -5.834 4.676 -4.667 1.00 91.38 79 GLU A CA 1
ATOM 568 C C . GLU A 1 79 ? -6.639 3.664 -3.840 1.00 91.38 79 GLU A C 1
ATOM 570 O O . GLU A 1 79 ? -6.851 2.529 -4.278 1.00 91.38 79 GLU A O 1
ATOM 575 N N . VAL A 1 80 ? -7.079 4.075 -2.649 1.00 91.75 80 VAL A N 1
ATOM 576 C CA . VAL A 1 80 ? -7.957 3.271 -1.790 1.00 91.75 80 VAL A CA 1
ATOM 577 C C . VAL A 1 80 ? -9.403 3.686 -2.043 1.00 91.75 80 VAL A C 1
ATOM 579 O O . VAL A 1 80 ? -9.756 4.852 -1.875 1.00 91.75 80 VAL A O 1
ATOM 582 N N . ALA A 1 81 ? -10.241 2.731 -2.436 1.00 90.88 81 ALA A N 1
ATOM 583 C CA . ALA A 1 81 ? -11.671 2.923 -2.643 1.00 90.88 81 ALA A CA 1
ATOM 584 C C . ALA A 1 81 ? -12.464 2.099 -1.622 1.00 90.88 81 ALA A C 1
ATOM 586 O O . ALA A 1 81 ? -12.528 0.876 -1.719 1.00 90.88 81 ALA A O 1
ATOM 587 N N . THR A 1 82 ? -13.080 2.767 -0.649 1.00 91.12 82 THR A N 1
ATOM 588 C CA . THR A 1 82 ? -13.853 2.118 0.422 1.00 91.12 82 THR A CA 1
ATOM 589 C C . THR A 1 82 ? -15.352 2.187 0.122 1.00 91.12 82 THR A C 1
ATOM 591 O O . THR A 1 82 ? -15.877 3.249 -0.212 1.00 91.12 82 THR A O 1
ATOM 594 N N . SER A 1 83 ? -16.055 1.060 0.256 1.00 90.81 83 SER A N 1
ATOM 595 C CA . SER A 1 83 ? -17.518 0.947 0.164 1.00 90.81 83 SER A CA 1
ATOM 596 C C . SER A 1 83 ? -18.118 0.452 1.489 1.00 90.81 83 SER A C 1
ATOM 598 O O . SER A 1 83 ? -17.407 0.348 2.488 1.00 90.81 83 SER A O 1
ATOM 600 N N . SER A 1 84 ? -19.424 0.164 1.542 1.00 93.94 84 SER A N 1
ATOM 601 C CA . SER A 1 84 ? -20.060 -0.426 2.732 1.00 93.94 84 SER A CA 1
ATOM 602 C C . SER A 1 84 ? -19.465 -1.779 3.112 1.00 93.94 84 SER A C 1
ATOM 604 O O . SER A 1 84 ? -19.299 -2.037 4.297 1.00 93.94 84 SER A O 1
ATOM 606 N N . ASP A 1 85 ? -19.104 -2.596 2.122 1.00 97.38 85 ASP A N 1
ATOM 607 C CA . ASP A 1 85 ? -18.789 -4.016 2.328 1.00 97.38 85 ASP A CA 1
ATOM 608 C C . ASP A 1 85 ? -17.390 -4.396 1.831 1.00 97.38 85 ASP A C 1
ATOM 610 O O . ASP A 1 85 ? -16.894 -5.482 2.127 1.00 97.38 85 ASP A O 1
ATOM 614 N N . THR A 1 86 ? -16.721 -3.503 1.094 1.00 97.06 86 THR A N 1
ATOM 615 C CA . THR A 1 86 ? -15.401 -3.774 0.515 1.00 97.06 86 THR A CA 1
ATOM 616 C C . THR A 1 86 ? -14.425 -2.615 0.651 1.00 97.06 86 THR A C 1
ATOM 618 O O . THR A 1 86 ? -14.814 -1.447 0.720 1.00 97.06 86 THR A O 1
ATOM 621 N N . VAL A 1 87 ? -13.136 -2.949 0.625 1.00 95.88 87 VAL A N 1
ATOM 622 C CA . VAL A 1 87 ? -12.036 -2.002 0.409 1.00 95.88 87 VAL A CA 1
ATOM 623 C C . VAL A 1 87 ? -11.298 -2.425 -0.856 1.00 95.88 87 VAL A C 1
ATOM 625 O O . VAL A 1 87 ? -10.946 -3.591 -1.009 1.00 95.88 87 VAL A O 1
ATOM 628 N N . GLY A 1 88 ? -11.091 -1.499 -1.787 1.00 94.69 88 GLY A N 1
ATOM 629 C CA . GLY A 1 88 ? -10.395 -1.735 -3.045 1.00 94.69 88 GLY A CA 1
ATOM 630 C C . GLY A 1 88 ? -9.060 -1.008 -3.095 1.00 94.69 88 GLY A C 1
ATOM 631 O O . GLY A 1 88 ? -8.994 0.189 -2.821 1.00 94.69 88 GLY A O 1
ATOM 632 N N . TRP A 1 89 ? -8.003 -1.710 -3.492 1.00 95.56 89 TRP A N 1
ATOM 633 C CA . TRP A 1 89 ? -6.751 -1.094 -3.929 1.00 95.56 89 TRP A CA 1
ATOM 634 C C . TRP A 1 89 ? -6.743 -1.041 -5.447 1.00 95.56 89 TRP A C 1
ATOM 636 O O . TRP A 1 89 ? -6.792 -2.076 -6.115 1.00 95.56 89 TRP A O 1
ATOM 646 N N . GLN A 1 90 ? -6.703 0.168 -5.997 1.00 93.25 90 GLN A N 1
ATOM 647 C CA . GLN A 1 90 ? -6.829 0.406 -7.431 1.00 93.25 90 GLN A CA 1
ATOM 648 C C . GLN A 1 90 ? -5.842 1.462 -7.925 1.00 93.25 90 GLN A C 1
ATOM 650 O O . GLN A 1 90 ? -5.136 2.088 -7.139 1.00 93.25 90 GLN A O 1
ATOM 655 N N . LYS A 1 91 ? -5.782 1.641 -9.252 1.00 92.88 91 LYS A N 1
ATOM 656 C CA . LYS A 1 91 ? -4.905 2.619 -9.924 1.00 92.88 91 LYS A CA 1
ATOM 657 C C . LYS A 1 91 ? -3.452 2.554 -9.437 1.00 92.88 91 LYS A C 1
ATOM 659 O O . LYS A 1 91 ? -2.833 3.578 -9.144 1.00 92.88 91 LYS A O 1
ATOM 664 N N . PHE A 1 92 ? -2.929 1.330 -9.362 1.00 94.38 92 PHE A N 1
ATOM 665 C CA . PHE A 1 92 ? -1.526 1.083 -9.061 1.00 94.38 92 PHE A CA 1
ATOM 666 C C . PHE A 1 92 ? -0.635 1.907 -9.990 1.00 94.38 92 PHE A C 1
ATOM 668 O O . PHE A 1 92 ? -0.918 2.041 -11.182 1.00 94.38 92 PHE A O 1
ATOM 675 N N . ARG A 1 93 ? 0.433 2.482 -9.440 1.00 92.62 93 ARG A N 1
ATOM 676 C CA . ARG A 1 93 ? 1.389 3.280 -10.209 1.00 92.62 93 ARG A CA 1
ATOM 677 C C . ARG A 1 93 ? 2.760 3.289 -9.554 1.00 92.62 93 ARG A C 1
ATOM 679 O O . ARG A 1 93 ? 2.869 3.310 -8.330 1.00 92.62 93 ARG A O 1
ATOM 686 N N . GLN A 1 94 ? 3.795 3.368 -10.382 1.00 91.12 94 GLN A N 1
ATOM 687 C CA . GLN A 1 94 ? 5.157 3.661 -9.951 1.00 91.12 94 GLN A CA 1
ATOM 688 C C . GLN A 1 94 ? 5.460 5.120 -10.362 1.00 91.12 94 GLN A C 1
ATOM 690 O O . GLN A 1 94 ? 5.552 5.410 -11.557 1.00 91.12 94 GLN A O 1
ATOM 695 N N . PRO A 1 95 ? 5.556 6.074 -9.411 1.00 89.56 95 PRO A N 1
ATOM 696 C CA . PRO A 1 95 ? 5.651 7.510 -9.717 1.00 89.56 95 PRO A CA 1
ATOM 697 C C . PRO A 1 95 ? 6.861 7.951 -10.560 1.00 89.56 95 PRO A C 1
ATOM 699 O O . PRO A 1 95 ? 6.797 8.981 -11.226 1.00 89.56 95 PRO A O 1
ATOM 702 N N . TYR A 1 96 ? 7.950 7.187 -10.545 1.00 88.69 96 TYR A N 1
ATOM 703 C CA . TYR A 1 96 ? 9.182 7.413 -11.310 1.00 88.69 96 TYR A CA 1
ATOM 704 C C . TYR A 1 96 ? 9.220 6.669 -12.660 1.00 88.69 96 TYR A C 1
ATOM 706 O O . TYR A 1 96 ? 10.192 6.798 -13.404 1.00 88.69 96 TYR A O 1
ATOM 714 N N . ARG A 1 97 ? 8.180 5.894 -12.989 1.00 87.56 97 ARG A N 1
ATOM 715 C CA . ARG A 1 97 ? 8.008 5.116 -14.225 1.00 87.56 97 ARG A CA 1
ATOM 716 C C . ARG A 1 97 ? 6.587 5.299 -14.740 1.00 87.56 97 ARG A C 1
ATOM 718 O O . ARG A 1 97 ? 5.793 4.363 -14.806 1.00 87.56 97 ARG A O 1
ATOM 725 N N . SER A 1 98 ? 6.256 6.541 -15.075 1.00 86.19 98 SER A N 1
ATOM 726 C CA . SER A 1 98 ? 4.925 6.922 -15.559 1.00 86.19 98 SER A CA 1
ATOM 727 C C . SER A 1 98 ? 4.532 6.259 -16.885 1.00 86.19 98 SER A C 1
ATOM 729 O O . SER A 1 98 ? 3.360 6.282 -17.248 1.00 86.19 98 SER A O 1
ATOM 731 N N . ASP A 1 99 ? 5.490 5.665 -17.597 1.00 90.56 99 ASP A N 1
ATOM 732 C CA . ASP A 1 99 ? 5.301 4.875 -18.812 1.00 90.56 99 ASP A CA 1
ATOM 733 C C . ASP A 1 99 ? 4.808 3.440 -18.544 1.00 90.56 99 ASP A C 1
ATOM 735 O O . ASP A 1 99 ? 4.324 2.775 -19.463 1.00 90.56 99 ASP A O 1
ATOM 739 N N . ARG A 1 100 ? 4.898 2.952 -17.300 1.00 91.81 100 ARG A N 1
ATOM 740 C CA . ARG A 1 100 ? 4.430 1.615 -16.915 1.00 91.81 100 ARG A CA 1
ATOM 741 C C . ARG A 1 100 ? 2.941 1.614 -16.589 1.00 91.81 100 ARG A C 1
ATOM 743 O O . ARG A 1 100 ? 2.478 2.283 -15.668 1.00 91.81 100 ARG A O 1
ATOM 750 N N . ASP A 1 101 ? 2.202 0.785 -17.317 1.00 94.38 101 ASP A N 1
ATOM 751 C CA . ASP A 1 101 ? 0.768 0.573 -17.130 1.00 94.38 101 ASP A CA 1
ATOM 752 C C . ASP A 1 101 ? 0.446 -0.610 -16.190 1.00 94.38 101 ASP A C 1
ATOM 754 O O . ASP A 1 101 ? 0.429 -1.778 -16.596 1.00 94.38 101 ASP A O 1
ATOM 758 N N . TYR A 1 102 ? 0.124 -0.302 -14.934 1.00 94.94 102 TYR A N 1
ATOM 759 C CA . TYR A 1 102 ? -0.306 -1.288 -13.934 1.00 94.94 102 TYR A CA 1
ATOM 760 C C . TYR A 1 102 ? -1.825 -1.527 -13.931 1.00 94.94 102 TYR A C 1
ATOM 762 O O . TYR A 1 102 ? -2.337 -2.155 -13.004 1.00 94.94 102 TYR A O 1
ATOM 770 N N . SER A 1 103 ? -2.572 -1.067 -14.943 1.00 94.12 103 SER A N 1
ATOM 771 C CA . SER A 1 103 ? -4.036 -1.224 -14.996 1.00 94.12 103 SER A CA 1
ATOM 772 C C . SER A 1 103 ? -4.510 -2.677 -14.888 1.00 94.12 103 SER A C 1
ATOM 774 O O . SER A 1 103 ? -5.600 -2.913 -14.379 1.00 94.12 103 SER A O 1
ATOM 776 N N . ALA A 1 104 ? -3.687 -3.643 -15.311 1.00 96.06 104 ALA A N 1
ATOM 777 C CA . ALA A 1 104 ? -3.987 -5.074 -15.214 1.00 96.06 104 ALA A CA 1
ATOM 778 C C . ALA A 1 104 ? -3.357 -5.775 -13.994 1.00 96.06 104 ALA A C 1
ATOM 780 O O . ALA A 1 104 ? -3.417 -6.999 -13.914 1.00 96.06 104 ALA A O 1
ATOM 781 N N . PHE A 1 105 ? -2.695 -5.043 -13.090 1.00 96.25 105 PHE A N 1
ATOM 782 C CA . PHE A 1 105 ? -2.139 -5.619 -11.859 1.00 96.25 105 PHE A CA 1
ATOM 783 C C . PHE A 1 105 ? -3.196 -5.756 -10.757 1.00 96.25 105 PHE A C 1
ATOM 785 O O . PHE A 1 105 ? -3.181 -6.716 -9.996 1.00 96.25 105 PHE A O 1
ATOM 792 N N . GLY A 1 106 ? -4.121 -4.801 -10.696 1.00 92.62 106 GLY A N 1
ATOM 793 C CA . GLY A 1 106 ? -5.285 -4.832 -9.820 1.00 92.62 106 GLY A CA 1
ATOM 794 C C . GLY A 1 106 ? -6.586 -4.649 -10.616 1.00 92.62 106 GLY A C 1
ATOM 795 O O . GLY A 1 106 ? -6.592 -4.842 -11.832 1.00 92.62 106 GLY A O 1
ATOM 796 N N . PRO A 1 107 ? -7.681 -4.225 -9.963 1.00 95.56 107 PRO A N 1
ATOM 797 C CA . PRO A 1 107 ? -7.771 -3.922 -8.537 1.00 95.56 107 PRO A CA 1
ATOM 798 C C . PRO A 1 107 ? -7.694 -5.179 -7.659 1.00 95.56 107 PRO A C 1
ATOM 800 O O . PRO A 1 107 ? -8.096 -6.260 -8.082 1.00 95.56 107 PRO A O 1
ATOM 803 N N . PHE A 1 108 ? -7.236 -5.014 -6.418 1.00 97.69 108 PHE A N 1
ATOM 804 C CA . PHE A 1 108 ? -7.439 -6.011 -5.362 1.00 97.69 108 PHE A CA 1
ATOM 805 C C . PHE A 1 108 ? -8.623 -5.570 -4.511 1.00 97.69 108 PHE A C 1
ATOM 807 O O . PHE A 1 108 ? -8.660 -4.420 -4.073 1.00 97.69 108 PHE A O 1
ATOM 814 N N . ILE A 1 109 ? -9.592 -6.460 -4.307 1.00 97.44 109 ILE A N 1
ATOM 815 C CA . ILE A 1 109 ? -10.818 -6.174 -3.560 1.00 97.44 109 ILE A CA 1
ATOM 816 C C . ILE A 1 109 ? -10.844 -7.055 -2.318 1.00 97.44 109 ILE A C 1
ATOM 818 O O . ILE A 1 109 ? -10.745 -8.275 -2.418 1.00 97.44 109 ILE A O 1
ATOM 822 N N . PHE A 1 110 ? -10.999 -6.423 -1.164 1.00 97.81 110 PHE A N 1
ATOM 823 C CA . PHE A 1 110 ? -11.012 -7.071 0.138 1.00 97.81 110 PHE A CA 1
ATOM 824 C C . PHE A 1 110 ? -12.405 -6.989 0.754 1.00 97.81 110 PHE A C 1
ATOM 826 O O . PHE A 1 110 ? -13.092 -5.975 0.598 1.00 97.81 110 PHE A O 1
ATOM 833 N N . ASP A 1 111 ? -12.789 -8.023 1.503 1.00 98.00 111 ASP A N 1
ATOM 834 C CA . ASP A 1 111 ? -13.885 -7.917 2.466 1.00 98.00 111 ASP A CA 1
ATOM 835 C C . ASP A 1 111 ? -13.545 -6.834 3.497 1.00 98.00 111 ASP A C 1
ATOM 837 O O . ASP A 1 111 ? -12.440 -6.812 4.052 1.00 98.00 111 ASP A O 1
ATOM 841 N N . ARG A 1 112 ? -14.481 -5.914 3.745 1.00 96.25 112 ARG A N 1
ATOM 842 C CA . ARG A 1 112 ? -14.211 -4.757 4.600 1.00 96.25 112 ARG A CA 1
ATOM 843 C C . ARG A 1 112 ? -13.932 -5.149 6.046 1.00 96.25 112 ARG A C 1
ATOM 845 O O . ARG A 1 112 ? -13.022 -4.588 6.647 1.00 96.25 112 ARG A O 1
ATOM 852 N N . THR A 1 113 ? -14.665 -6.114 6.599 1.00 97.56 113 THR A N 1
ATOM 853 C CA . THR A 1 113 ? -14.475 -6.530 7.998 1.00 97.56 113 THR A CA 1
ATOM 854 C C . THR A 1 113 ? -13.119 -7.206 8.182 1.00 97.56 113 THR A C 1
ATOM 856 O O . THR A 1 113 ? -12.400 -6.907 9.137 1.00 97.56 113 THR A O 1
ATOM 859 N N . GLN A 1 114 ? -12.724 -8.071 7.246 1.00 97.81 114 GLN A N 1
ATOM 860 C CA . GLN A 1 114 ? -11.396 -8.684 7.251 1.00 97.81 114 GLN A CA 1
ATOM 861 C C . GLN A 1 114 ? -10.289 -7.630 7.115 1.00 97.81 114 GLN A C 1
ATOM 863 O O . GLN A 1 114 ? -9.285 -7.691 7.828 1.00 97.81 114 GLN A O 1
ATOM 868 N N . TYR A 1 115 ? -10.470 -6.664 6.214 1.00 97.38 115 TYR A N 1
ATOM 869 C CA . TYR A 1 115 ? -9.498 -5.604 5.975 1.00 97.38 115 TYR A CA 1
ATOM 870 C C . TYR A 1 115 ? -9.312 -4.710 7.207 1.00 97.38 115 TYR A C 1
ATOM 872 O O . TYR A 1 115 ? -8.184 -4.485 7.644 1.00 97.38 115 TYR A O 1
ATOM 880 N N . GLU A 1 116 ? -10.407 -4.249 7.815 1.00 96.56 116 GLU A N 1
ATOM 881 C CA . GLU A 1 116 ? -10.375 -3.442 9.038 1.00 96.56 116 GLU A CA 1
ATOM 882 C C . GLU A 1 116 ? -9.702 -4.195 10.194 1.00 96.56 116 GLU A C 1
ATOM 884 O O . GLU A 1 116 ? -8.884 -3.614 10.907 1.00 96.56 116 GLU A O 1
ATOM 889 N N . ALA A 1 117 ? -9.960 -5.500 10.341 1.00 97.56 117 ALA A N 1
ATOM 890 C CA . ALA A 1 117 ? -9.278 -6.327 11.335 1.00 97.56 117 ALA A CA 1
ATOM 891 C C . ALA A 1 117 ? -7.761 -6.419 11.080 1.00 97.56 117 ALA A C 1
ATOM 893 O O . ALA A 1 117 ? -6.968 -6.316 12.021 1.00 97.56 117 ALA A O 1
ATOM 894 N N . ALA A 1 118 ? -7.339 -6.561 9.818 1.00 97.25 118 ALA A N 1
ATOM 895 C CA . ALA A 1 118 ? -5.925 -6.565 9.452 1.00 97.25 118 ALA A CA 1
ATOM 896 C C . ALA A 1 118 ? -5.260 -5.212 9.764 1.00 97.25 118 ALA A C 1
ATOM 898 O O . ALA A 1 118 ? -4.202 -5.182 10.394 1.00 97.25 118 ALA A O 1
ATOM 899 N N . VAL A 1 119 ? -5.906 -4.095 9.418 1.00 95.38 119 VAL A N 1
ATOM 900 C CA . VAL A 1 119 ? -5.425 -2.737 9.730 1.00 95.38 119 VAL A CA 1
ATOM 901 C C . VAL A 1 119 ? -5.344 -2.501 11.242 1.00 95.38 119 VAL A C 1
ATOM 903 O O . VAL A 1 119 ? -4.347 -1.968 11.730 1.00 95.38 119 VAL A O 1
ATOM 906 N N . ALA A 1 120 ? -6.342 -2.939 12.010 1.00 95.31 120 ALA A N 1
ATOM 907 C CA . ALA A 1 120 ? -6.335 -2.818 13.467 1.00 95.31 120 ALA A CA 1
ATOM 908 C C . ALA A 1 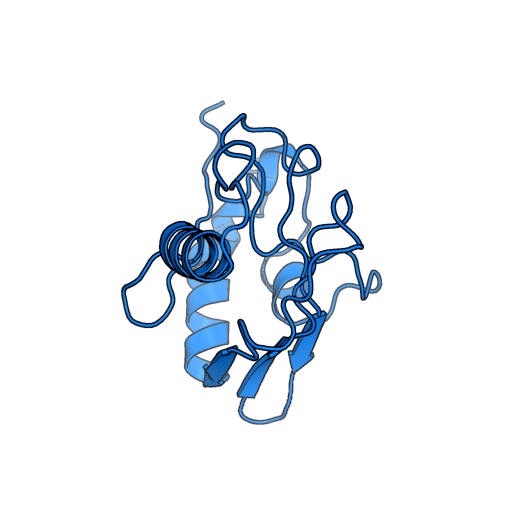120 ? -5.180 -3.606 14.108 1.00 95.31 120 ALA A C 1
ATOM 910 O O . ALA A 1 120 ? -4.564 -3.128 15.059 1.00 95.31 120 ALA A O 1
ATOM 911 N N . SER A 1 121 ? -4.837 -4.778 13.561 1.00 95.06 121 SER A N 1
ATOM 912 C CA . SER A 1 121 ? -3.751 -5.619 14.085 1.00 95.06 121 SER A CA 1
ATOM 913 C C . SER A 1 121 ? -2.365 -4.964 13.996 1.00 95.06 121 SER A C 1
ATOM 915 O O . SER A 1 121 ? -1.493 -5.256 14.813 1.00 95.06 121 SER A O 1
ATOM 917 N N . ILE A 1 122 ? -2.175 -4.045 13.042 1.00 93.50 122 ILE A N 1
ATOM 918 C CA . ILE A 1 122 ? -0.919 -3.313 12.825 1.00 93.50 122 ILE A CA 1
ATOM 919 C C . ILE A 1 122 ? -0.949 -1.880 13.369 1.00 93.50 122 ILE A C 1
ATOM 921 O O . ILE A 1 122 ? 0.070 -1.196 13.298 1.00 93.50 122 ILE A O 1
ATOM 925 N N . ALA A 1 123 ? -2.074 -1.406 13.918 1.00 92.50 123 ALA A N 1
ATOM 926 C CA . ALA A 1 123 ? -2.200 -0.039 14.431 1.00 92.50 123 ALA A CA 1
ATOM 927 C C . ALA A 1 123 ? -1.083 0.367 15.423 1.00 92.50 123 ALA A C 1
ATOM 929 O O . ALA A 1 123 ? -0.537 1.461 15.260 1.00 92.50 123 ALA A O 1
ATOM 930 N N . PRO A 1 124 ? -0.620 -0.505 16.347 1.00 91.56 124 PRO A N 1
ATOM 931 C CA . PRO A 1 124 ? 0.495 -0.171 17.239 1.00 91.56 124 PRO A CA 1
ATOM 932 C C . PRO A 1 124 ? 1.826 0.114 16.523 1.00 91.56 124 PRO A C 1
ATOM 934 O O . PRO A 1 124 ? 2.710 0.736 17.101 1.00 91.56 124 PRO A O 1
ATOM 937 N N . LEU A 1 125 ? 1.994 -0.333 15.271 1.00 90.56 125 LEU A N 1
ATOM 938 C CA . LEU A 1 125 ? 3.187 -0.067 14.456 1.00 90.56 125 LEU A CA 1
ATOM 939 C C . LEU A 1 125 ? 3.143 1.301 13.762 1.00 90.56 125 LEU A C 1
ATOM 941 O O . LEU A 1 125 ? 4.143 1.722 13.186 1.00 90.56 125 LEU A O 1
ATOM 945 N N . PHE A 1 126 ? 1.994 1.977 13.788 1.00 88.88 126 PHE A N 1
ATOM 946 C CA . PHE A 1 126 ? 1.789 3.324 13.250 1.00 88.88 126 PHE A CA 1
ATOM 947 C C . PHE A 1 126 ? 1.905 4.399 14.334 1.00 88.88 126 PHE A C 1
ATOM 949 O O . PHE A 1 126 ? 2.237 5.552 14.055 1.00 88.88 126 PHE A O 1
ATOM 956 N N . GLU A 1 127 ? 1.696 4.016 15.588 1.00 81.62 127 GLU A N 1
ATOM 957 C CA . GLU A 1 127 ? 1.836 4.897 16.734 1.00 81.62 127 GLU A CA 1
ATOM 958 C C . GLU A 1 127 ? 3.315 5.027 17.124 1.00 81.62 127 GLU A C 1
ATOM 960 O O . GLU A 1 127 ? 4.041 4.043 17.281 1.00 81.62 127 GLU A O 1
ATOM 965 N N . ARG A 1 128 ? 3.796 6.264 17.296 1.00 64.75 128 ARG A N 1
ATOM 966 C CA . ARG A 1 128 ? 5.092 6.478 17.949 1.00 64.75 128 ARG A CA 1
ATOM 967 C C . ARG A 1 128 ? 4.906 6.143 19.424 1.00 64.75 128 ARG A C 1
ATOM 969 O O . ARG A 1 128 ? 4.229 6.886 20.129 1.00 64.75 128 ARG A O 1
ATOM 976 N N . LEU A 1 129 ? 5.500 5.039 19.873 1.00 52.16 129 LEU A N 1
ATOM 977 C CA . LEU A 1 129 ? 5.614 4.767 21.303 1.00 52.16 129 LEU A CA 1
ATOM 978 C C . LEU A 1 129 ? 6.365 5.944 21.967 1.00 52.16 129 LEU A C 1
ATOM 980 O O . LEU A 1 129 ? 7.364 6.397 21.392 1.00 52.16 129 LEU A O 1
ATOM 984 N N . PRO A 1 130 ? 5.855 6.472 23.096 1.00 52.81 130 PRO A N 1
ATOM 985 C CA . PRO A 1 130 ? 6.450 7.605 23.804 1.00 52.81 130 PRO A CA 1
ATOM 986 C C . PRO A 1 130 ? 7.858 7.313 24.335 1.00 52.81 130 PRO A C 1
ATOM 988 O O . PRO A 1 130 ? 8.158 6.135 24.643 1.00 52.81 130 PRO A O 1
#

Solvent-accessible surface area (backbone atoms only — not comparable to full-atom values): 7526 Å² total; per-residue (Å²): 134,88,82,62,74,48,68,56,64,56,96,87,40,46,48,53,58,54,51,47,54,53,36,50,75,70,72,42,80,71,85,67,59,60,23,39,37,45,31,52,83,72,62,59,49,51,36,60,36,52,69,61,49,68,41,96,59,68,75,69,40,59,70,25,6,14,58,87,73,45,45,85,77,47,32,38,29,30,33,56,50,67,60,97,62,33,37,31,44,30,78,46,39,37,86,93,43,79,87,58,82,36,74,81,76,45,67,49,78,38,56,33,70,63,48,52,53,55,40,59,73,49,30,75,56,24,49,74,79,129

Foldseek 3Di:
DPQDFDFDDDPNHTVQVLVVVVCVVVVHDPPAGWGGDRQQVVLCDFLCCQAQVVPPPQWPRFNTAGPVHGRLPWTFTFGWDDDPFKIWTADTDTPVCNVDDCRVSDTDIDGPVVSVVVSVVCRVSNDDDD

Nearest PDB structures (foldseek):
  2k62-assembly1_A  TM=6.035E-01  e=2.412E+00  Gallus gallus
  4bhm-assembly1_F  TM=4.435E-01  e=8.078E+00  Pyricularia oryzae

Mean predicted aligned error: 4.52 Å

Sequence (130 aa):
MNAMEVLPVIDGSPLTALVTAFEVGRGWDPAGGYGGLFPTVFGLGSAAAYWLGEHPAGDRVFALGCECGEMACWPLAIEVATSSDTVGWQKFRQPYRSDRDYSAFGPFIFDRTQYEAAVASIAPLFERLP

Radius of gyration: 14.23 Å; Cα contacts (8 Å, |Δi|>4): 227; chains: 1; bounding box: 37×29×43 Å

pLDDT: mean 88.48, std 11.5, range [49.84, 98.0]